Protein AF-A0A842Q1E7-F1 (afdb_monomer)

Structure (mmCIF, N/CA/C/O backbone):
data_AF-A0A842Q1E7-F1
#
_entry.id   AF-A0A842Q1E7-F1
#
loop_
_atom_site.group_PDB
_atom_site.id
_atom_site.type_symbol
_atom_site.label_atom_id
_atom_site.label_alt_id
_atom_site.label_comp_id
_atom_site.label_asym_id
_atom_site.label_entity_id
_atom_site.label_seq_id
_atom_site.pdbx_PDB_ins_code
_atom_site.Cartn_x
_atom_site.Cartn_y
_atom_site.Cartn_z
_atom_site.occupancy
_atom_site.B_iso_or_equiv
_atom_site.auth_seq_id
_atom_site.auth_comp_id
_atom_site.auth_asym_id
_atom_site.auth_atom_id
_atom_site.pdbx_PDB_model_num
ATOM 1 N N . CYS A 1 1 ? 6.780 -11.271 -5.275 1.00 54.69 1 CYS A N 1
ATOM 2 C CA . CYS A 1 1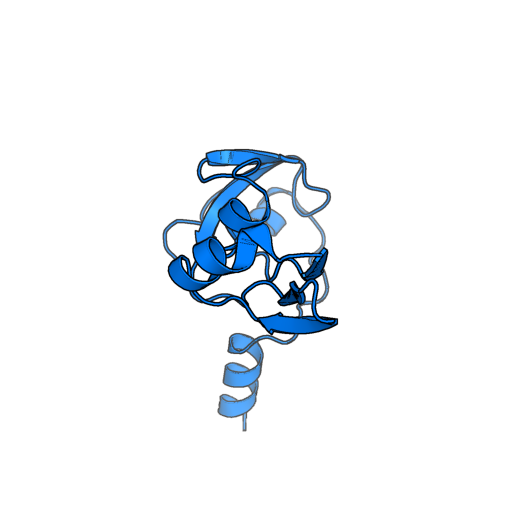 ? 5.362 -10.932 -5.541 1.00 54.69 1 CYS A CA 1
ATOM 3 C C . CYS A 1 1 ? 5.045 -11.303 -6.990 1.00 54.69 1 CYS A C 1
ATOM 5 O O . CYS A 1 1 ? 5.656 -10.731 -7.879 1.00 54.69 1 CYS A O 1
ATOM 7 N N . CYS A 1 2 ? 4.172 -12.282 -7.255 1.00 60.50 2 CYS A N 1
ATOM 8 C CA . CYS A 1 2 ? 3.924 -12.775 -8.625 1.00 60.50 2 CYS A CA 1
ATOM 9 C C . CYS A 1 2 ? 2.810 -12.015 -9.374 1.00 60.50 2 CYS A C 1
ATOM 11 O O . CYS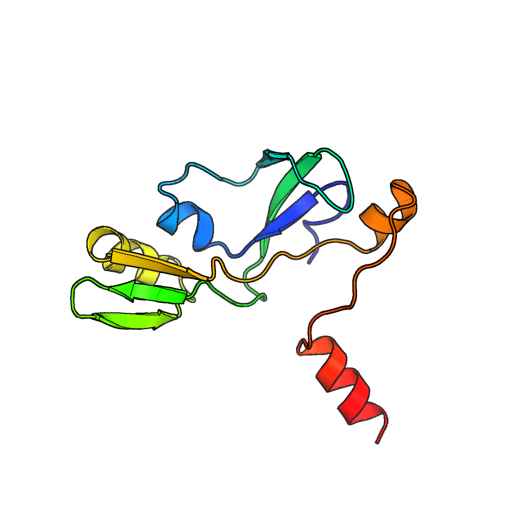 A 1 2 ? 2.648 -12.210 -10.573 1.00 60.50 2 CYS A O 1
ATOM 13 N N . ASN A 1 3 ? 2.054 -11.155 -8.677 1.00 65.50 3 ASN A N 1
ATOM 14 C CA . ASN A 1 3 ? 0.827 -10.529 -9.191 1.00 65.50 3 ASN A CA 1
ATOM 15 C C . ASN A 1 3 ? 1.012 -9.073 -9.666 1.00 65.50 3 ASN A C 1
ATOM 17 O O . ASN A 1 3 ? 0.086 -8.491 -10.220 1.00 65.50 3 ASN A O 1
ATOM 21 N N . THR A 1 4 ? 2.188 -8.477 -9.451 1.00 68.19 4 THR A N 1
ATOM 22 C CA . THR A 1 4 ? 2.530 -7.094 -9.826 1.00 68.19 4 THR A CA 1
ATOM 23 C C . THR A 1 4 ? 3.564 -7.137 -10.949 1.00 68.19 4 THR A C 1
ATOM 25 O O . THR A 1 4 ? 4.766 -7.140 -10.691 1.00 68.19 4 THR A O 1
ATOM 28 N N . GLY A 1 5 ? 3.099 -7.309 -12.188 1.00 64.31 5 GLY A N 1
ATOM 29 C CA . GLY A 1 5 ? 3.969 -7.489 -13.355 1.00 64.31 5 GLY A CA 1
ATOM 30 C C . GLY A 1 5 ? 4.041 -6.246 -14.233 1.00 64.31 5 GLY A C 1
ATOM 31 O O . GLY A 1 5 ? 5.036 -5.529 -14.220 1.00 64.31 5 GLY A O 1
ATOM 32 N N . PHE A 1 6 ? 2.978 -6.017 -15.002 1.00 76.12 6 PHE A N 1
ATOM 33 C CA . PHE A 1 6 ? 2.901 -4.959 -16.005 1.00 76.12 6 PHE A CA 1
ATOM 34 C C . PHE A 1 6 ? 1.812 -3.956 -15.635 1.00 76.12 6 PHE A C 1
ATOM 36 O O . PHE A 1 6 ? 0.660 -4.360 -15.431 1.00 76.12 6 PHE A O 1
ATOM 43 N N . ALA A 1 7 ? 2.171 -2.673 -15.534 1.00 81.56 7 ALA A N 1
ATOM 44 C CA . ALA A 1 7 ? 1.261 -1.576 -15.209 1.00 81.56 7 ALA A CA 1
ATOM 45 C C . ALA A 1 7 ? 0.354 -1.885 -14.002 1.00 81.56 7 ALA A C 1
ATOM 47 O O . ALA A 1 7 ? -0.835 -1.546 -13.991 1.00 81.56 7 ALA A O 1
ATOM 48 N N . THR A 1 8 ? 0.897 -2.589 -13.007 1.00 88.56 8 THR A N 1
ATOM 49 C CA . THR A 1 8 ? 0.155 -3.078 -11.844 1.00 88.56 8 THR A CA 1
ATOM 50 C C . THR A 1 8 ? 0.936 -2.773 -10.582 1.00 88.56 8 THR A C 1
ATOM 52 O O . THR A 1 8 ? 2.058 -3.247 -10.412 1.00 88.56 8 THR A O 1
ATOM 55 N N . ILE A 1 9 ? 0.311 -2.022 -9.683 1.00 91.69 9 ILE A N 1
ATOM 56 C CA . ILE A 1 9 ? 0.871 -1.658 -8.386 1.00 91.69 9 ILE A CA 1
ATOM 57 C C . ILE A 1 9 ? 0.359 -2.583 -7.283 1.00 91.69 9 ILE A C 1
ATOM 59 O O . ILE A 1 9 ? -0.766 -3.087 -7.341 1.00 91.69 9 ILE A O 1
ATOM 63 N N . GLY A 1 10 ? 1.187 -2.796 -6.267 1.00 92.25 10 GLY A N 1
ATOM 64 C CA . GLY A 1 10 ? 0.822 -3.531 -5.062 1.00 92.25 10 GLY A CA 1
ATOM 65 C C . GLY A 1 10 ? 0.439 -2.587 -3.930 1.00 92.25 10 GLY A C 1
ATOM 66 O O . GLY A 1 10 ? 1.170 -1.640 -3.659 1.00 92.25 10 GLY A O 1
ATOM 67 N N . ILE A 1 11 ? -0.676 -2.863 -3.257 1.00 93.62 11 ILE A N 1
ATOM 68 C CA . ILE A 1 11 ? -1.069 -2.193 -2.008 1.00 93.62 11 ILE A CA 1
ATOM 69 C C . ILE A 1 11 ? -1.394 -3.225 -0.929 1.00 93.62 11 ILE A C 1
ATOM 71 O O . ILE A 1 11 ? -1.737 -4.372 -1.231 1.00 93.62 11 ILE A O 1
ATOM 75 N N . HIS A 1 12 ? -1.354 -2.806 0.334 1.00 94.56 12 HIS A N 1
ATOM 76 C CA . HIS A 1 12 ? -1.656 -3.695 1.449 1.00 94.56 12 HIS A CA 1
ATOM 77 C C . HIS A 1 12 ? -3.149 -4.105 1.449 1.00 94.56 12 HIS A C 1
ATOM 79 O O . HIS A 1 12 ? -4.016 -3.245 1.256 1.00 94.56 12 HIS A O 1
ATOM 85 N N . PRO A 1 13 ? -3.512 -5.383 1.710 1.00 93.25 13 PRO A N 1
ATOM 86 C CA . PRO A 1 13 ? -4.901 -5.881 1.669 1.00 93.25 13 PRO A CA 1
ATOM 87 C C . PRO A 1 13 ? -5.873 -5.177 2.625 1.00 93.25 13 PRO A C 1
ATOM 89 O O . PRO A 1 13 ? -7.089 -5.236 2.445 1.00 93.25 13 PRO A O 1
ATOM 92 N N . VAL A 1 14 ? -5.350 -4.482 3.630 1.00 94.12 14 VAL A N 1
ATOM 93 C CA . VAL A 1 14 ? -6.138 -3.686 4.579 1.00 94.12 14 VAL A CA 1
ATOM 94 C C . VAL A 1 14 ? -6.647 -2.375 3.970 1.00 94.12 14 VAL A C 1
ATOM 96 O O . VAL A 1 14 ? -7.706 -1.883 4.365 1.00 94.12 14 VAL A O 1
ATOM 99 N N . VAL A 1 15 ? -5.939 -1.815 2.986 1.00 93.50 15 VAL A N 1
ATOM 100 C CA . VAL A 1 15 ? -6.259 -0.505 2.399 1.00 93.50 15 VAL A CA 1
ATOM 101 C C . VAL A 1 15 ? -7.664 -0.468 1.781 1.00 93.50 15 VAL A C 1
ATOM 103 O O . VAL A 1 15 ? -8.423 0.438 2.136 1.00 93.50 15 VAL A O 1
ATOM 106 N N . PRO A 1 16 ? -8.088 -1.453 0.957 1.00 93.56 16 PRO A N 1
ATOM 107 C CA . PRO A 1 16 ? -9.467 -1.534 0.477 1.00 93.56 16 PRO A CA 1
ATOM 108 C C . PRO A 1 16 ? -10.516 -1.444 1.586 1.00 93.56 16 PRO A C 1
ATOM 110 O O . PRO A 1 16 ? -11.539 -0.793 1.412 1.00 93.56 16 PRO A O 1
ATOM 113 N N . ILE A 1 17 ? -10.272 -2.070 2.738 1.00 92.69 17 ILE A N 1
ATOM 114 C CA . ILE A 1 17 ? -11.237 -2.132 3.844 1.00 92.69 17 ILE A CA 1
ATOM 115 C C . ILE A 1 17 ? -11.368 -0.765 4.515 1.00 92.69 17 ILE A C 1
ATOM 117 O O . ILE A 1 17 ? -12.484 -0.302 4.759 1.00 92.69 17 ILE A O 1
ATOM 121 N N . LEU A 1 18 ? -10.235 -0.104 4.774 1.00 92.44 18 LEU A N 1
ATOM 122 C CA . LEU A 1 18 ? -10.202 1.233 5.371 1.00 92.44 18 LEU A CA 1
ATOM 123 C C . LEU A 1 18 ? -10.813 2.293 4.446 1.00 92.44 18 LEU A C 1
ATOM 125 O O . LEU A 1 18 ? -11.457 3.224 4.919 1.00 92.44 18 LEU A O 1
ATOM 129 N N . LEU A 1 19 ? -10.666 2.123 3.130 1.00 92.38 19 LEU A N 1
ATOM 130 C CA . LEU A 1 19 ? -11.231 3.011 2.110 1.00 92.38 19 LEU A CA 1
ATOM 131 C C . LEU A 1 19 ? -12.650 2.620 1.668 1.00 92.38 19 LEU A C 1
ATOM 133 O O . LEU A 1 19 ? -13.089 3.010 0.587 1.00 92.38 19 LEU A O 1
ATOM 137 N N . ASN A 1 20 ? -13.389 1.853 2.476 1.00 91.44 20 ASN A N 1
ATOM 138 C CA . ASN A 1 20 ? -14.768 1.4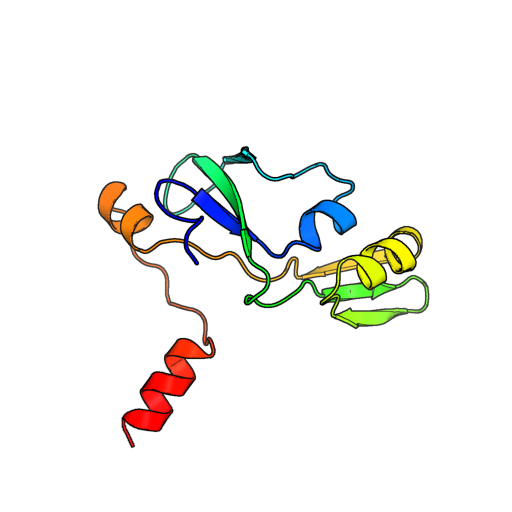40 2.184 1.00 91.44 20 ASN A CA 1
ATOM 139 C C . ASN A 1 20 ? -14.945 0.734 0.821 1.00 91.44 20 ASN A C 1
ATOM 141 O O . ASN A 1 20 ? -15.977 0.887 0.173 1.00 91.44 20 ASN A O 1
ATOM 145 N N . HIS A 1 21 ? -13.950 -0.035 0.384 1.00 91.88 21 HIS A N 1
ATOM 146 C CA . HIS A 1 21 ? -13.892 -0.718 -0.912 1.00 91.88 21 HIS A CA 1
ATOM 147 C C . HIS A 1 21 ? -14.039 0.209 -2.128 1.00 91.88 21 HIS A C 1
ATOM 149 O O . HIS A 1 21 ? -14.393 -0.251 -3.211 1.00 91.88 21 HIS A O 1
ATOM 155 N N . ALA A 1 22 ? -13.717 1.501 -1.987 1.00 89.69 22 ALA A N 1
ATOM 156 C CA . ALA A 1 22 ? -13.602 2.409 -3.132 1.00 89.69 22 ALA A CA 1
ATOM 157 C C . ALA A 1 22 ? -12.506 1.957 -4.113 1.00 89.69 22 ALA A C 1
ATOM 159 O O . ALA A 1 22 ? -12.573 2.228 -5.309 1.00 89.69 22 ALA A O 1
ATOM 160 N N . ILE A 1 23 ? -11.501 1.261 -3.582 1.00 91.19 23 ILE A N 1
ATOM 161 C CA . ILE A 1 23 ? -10.380 0.699 -4.314 1.00 91.19 23 ILE A CA 1
ATOM 162 C C . ILE A 1 23 ? -10.316 -0.793 -3.992 1.00 91.19 23 ILE A C 1
ATOM 164 O O . ILE A 1 23 ? -10.282 -1.169 -2.820 1.00 91.19 23 ILE A O 1
ATOM 168 N N . VAL A 1 24 ? -10.311 -1.639 -5.020 1.00 91.31 24 VAL A N 1
ATOM 169 C CA . VAL A 1 24 ? -10.236 -3.102 -4.907 1.00 91.31 24 VAL A CA 1
ATOM 170 C C . VAL A 1 24 ? -9.245 -3.670 -5.924 1.00 91.31 24 VAL A C 1
ATOM 172 O O . VAL A 1 24 ? -8.690 -2.948 -6.753 1.00 91.31 24 VAL A O 1
ATOM 175 N N . VAL A 1 25 ? -9.011 -4.982 -5.866 1.00 89.81 25 VAL A N 1
ATOM 176 C CA . VAL A 1 25 ? -8.231 -5.683 -6.895 1.00 89.81 25 VAL A CA 1
ATOM 177 C C . VAL A 1 25 ? -8.845 -5.432 -8.267 1.00 89.81 25 VAL A C 1
ATOM 179 O O . VAL A 1 25 ? -10.056 -5.565 -8.442 1.00 89.81 25 VAL A O 1
ATOM 182 N N . GLY A 1 26 ? -8.009 -5.077 -9.240 1.00 86.31 26 GLY A N 1
ATOM 183 C CA . GLY A 1 26 ? -8.459 -4.788 -10.601 1.00 86.31 26 GLY A CA 1
ATOM 184 C C . GLY A 1 26 ? -8.983 -3.365 -10.810 1.00 86.31 26 GLY A C 1
ATOM 185 O O . GLY A 1 26 ? -9.231 -2.982 -11.952 1.00 86.31 26 GLY A O 1
ATOM 186 N N . THR A 1 27 ? -9.120 -2.548 -9.759 1.00 91.19 27 THR A N 1
ATOM 187 C CA . THR A 1 27 ? -9.418 -1.121 -9.931 1.00 91.19 27 THR A CA 1
ATOM 188 C C . THR A 1 27 ? -8.250 -0.437 -10.638 1.00 91.19 27 THR A C 1
ATOM 190 O O . THR A 1 27 ? -7.101 -0.547 -10.208 1.00 91.19 27 THR A O 1
ATOM 193 N N . GLN A 1 28 ? -8.553 0.287 -11.715 1.00 91.75 28 GLN A N 1
ATOM 194 C CA . GLN A 1 28 ? -7.583 1.12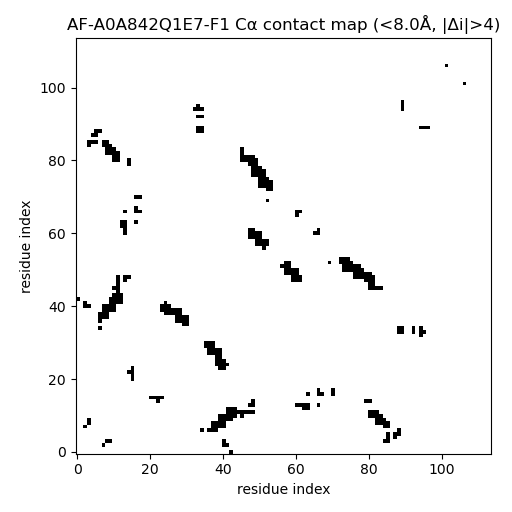6 -12.406 1.00 91.75 28 GLN A CA 1
ATOM 195 C C . GLN A 1 28 ? -7.517 2.492 -11.725 1.00 91.75 28 GLN A C 1
ATOM 197 O O . GLN A 1 28 ? -8.519 3.206 -11.652 1.00 91.75 28 GLN A O 1
ATOM 202 N N . ILE A 1 29 ? -6.330 2.869 -11.263 1.00 90.75 29 ILE A N 1
ATOM 203 C CA . ILE A 1 29 ? -6.070 4.196 -10.717 1.00 90.75 29 ILE A CA 1
ATOM 204 C C . ILE A 1 29 ? -5.199 5.005 -11.669 1.00 90.75 29 ILE A C 1
ATOM 206 O O . ILE A 1 29 ? -4.360 4.467 -12.394 1.00 90.75 29 ILE A O 1
ATOM 210 N N . LYS A 1 30 ? -5.407 6.320 -11.666 1.00 91.38 30 LYS A N 1
ATOM 211 C CA . LYS A 1 30 ? -4.494 7.254 -12.322 1.00 91.38 30 LYS A CA 1
ATOM 212 C C . LYS A 1 30 ? -3.364 7.579 -11.364 1.00 91.38 30 LYS A C 1
ATOM 214 O O . LYS A 1 30 ? -3.620 7.895 -10.205 1.00 91.38 30 LYS A O 1
ATOM 219 N N . MET A 1 31 ? -2.143 7.507 -11.868 1.00 87.81 31 MET A N 1
ATOM 220 C CA . MET A 1 31 ? -0.936 7.821 -11.116 1.00 87.81 31 MET A CA 1
ATOM 221 C C . MET A 1 31 ? -0.173 8.925 -11.834 1.00 87.81 31 MET A C 1
ATOM 223 O O . MET A 1 31 ? -0.369 9.148 -13.029 1.00 87.81 31 MET A O 1
ATOM 227 N N . ASP A 1 32 ? 0.666 9.625 -11.081 1.00 85.50 32 ASP A N 1
ATOM 228 C CA . ASP A 1 32 ? 1.530 10.675 -11.619 1.00 85.50 32 ASP A CA 1
ATOM 229 C C . ASP A 1 32 ? 2.837 10.078 -12.175 1.00 85.50 32 ASP A C 1
ATOM 231 O O . ASP A 1 32 ? 3.251 10.367 -13.294 1.00 85.50 32 ASP A O 1
ATOM 235 N N . VAL A 1 33 ? 3.442 9.154 -11.421 1.00 83.62 33 VAL A N 1
ATOM 236 C CA . VAL A 1 33 ? 4.701 8.459 -11.738 1.00 83.62 33 VAL A CA 1
ATOM 237 C C . VAL A 1 33 ? 4.534 6.969 -11.399 1.00 83.62 33 VAL A C 1
ATOM 239 O O . VAL A 1 33 ? 3.887 6.673 -10.392 1.00 83.62 33 VAL A O 1
ATOM 242 N N . PRO A 1 34 ? 5.097 6.008 -12.165 1.00 81.06 34 PRO A N 1
ATOM 243 C CA . PRO A 1 34 ? 5.870 6.140 -13.413 1.00 81.06 34 PRO A CA 1
ATOM 244 C C . PRO A 1 34 ? 5.043 6.243 -14.705 1.00 81.06 34 PRO A C 1
ATOM 246 O O . PRO A 1 34 ? 5.610 6.500 -15.762 1.00 81.06 34 PRO A O 1
ATOM 249 N N . GLY A 1 35 ? 3.725 6.044 -14.657 1.00 81.69 35 GLY A N 1
ATOM 250 C CA . GLY A 1 35 ? 2.865 6.034 -15.843 1.00 81.69 35 GLY A CA 1
ATOM 251 C C . GLY A 1 35 ? 1.469 6.593 -15.567 1.00 81.69 35 GLY A C 1
ATOM 252 O O . GLY A 1 35 ? 1.087 6.808 -14.423 1.00 81.69 35 GLY A O 1
ATOM 253 N N . LYS A 1 36 ? 0.680 6.806 -16.630 1.00 81.81 36 LYS A N 1
ATOM 254 C CA . LYS A 1 36 ? -0.628 7.498 -16.550 1.00 81.81 36 LYS A CA 1
ATOM 255 C C . LYS A 1 36 ? -1.702 6.727 -15.784 1.00 81.81 36 LYS A C 1
ATOM 257 O O . LYS A 1 36 ? -2.641 7.332 -15.262 1.00 81.81 36 LYS A O 1
ATOM 262 N N . ALA A 1 37 ? -1.626 5.401 -15.788 1.00 86.19 37 ALA A N 1
ATOM 263 C CA . ALA A 1 37 ? -2.580 4.555 -15.096 1.00 86.19 37 ALA A CA 1
ATOM 264 C C . ALA A 1 37 ? -1.961 3.209 -14.733 1.00 86.19 37 ALA A C 1
ATOM 266 O O . ALA A 1 37 ? -1.156 2.666 -15.491 1.00 86.19 37 ALA A O 1
ATOM 267 N N . SER A 1 38 ? -2.404 2.657 -13.609 1.00 90.12 38 SER A N 1
ATOM 268 C CA . SER A 1 38 ? -2.028 1.318 -13.174 1.00 90.12 38 SER A CA 1
ATOM 269 C C . SER A 1 38 ? -3.193 0.606 -12.508 1.00 90.12 38 SER A C 1
ATOM 271 O O . SER A 1 38 ? -4.108 1.226 -11.965 1.00 90.12 38 SER A O 1
ATOM 273 N N . THR A 1 39 ? -3.163 -0.716 -12.590 1.00 91.38 39 THR A N 1
ATOM 274 C CA . THR A 1 39 ? -4.132 -1.605 -11.949 1.00 91.38 39 THR A CA 1
ATOM 275 C C . THR A 1 39 ? -3.646 -1.972 -10.554 1.00 91.38 39 THR A C 1
ATOM 277 O O . THR A 1 39 ? -2.448 -1.956 -10.287 1.00 91.38 39 THR A O 1
ATOM 280 N N . ILE A 1 40 ? -4.563 -2.307 -9.655 1.00 92.75 40 ILE A N 1
ATOM 281 C CA . ILE A 1 40 ? -4.227 -2.645 -8.272 1.00 92.75 40 ILE A CA 1
ATOM 282 C C . ILE A 1 40 ? -4.218 -4.153 -8.038 1.00 92.75 40 ILE A C 1
ATOM 284 O O . ILE A 1 40 ? -5.175 -4.856 -8.376 1.00 92.75 40 ILE A O 1
ATOM 288 N N . ALA A 1 41 ? -3.156 -4.616 -7.383 1.00 93.12 41 ALA A N 1
ATOM 289 C CA . ALA A 1 41 ? -3.008 -5.938 -6.793 1.00 93.12 41 ALA A CA 1
ATOM 290 C C . ALA A 1 41 ? -2.751 -5.823 -5.279 1.00 93.12 41 ALA A C 1
ATOM 292 O O . ALA A 1 41 ? -2.329 -4.779 -4.783 1.00 93.12 41 ALA A O 1
ATOM 293 N N . LEU A 1 42 ? -3.010 -6.904 -4.538 1.00 91.25 42 LEU A N 1
ATOM 294 C CA . LEU A 1 42 ? -2.778 -6.946 -3.092 1.00 91.25 42 LEU A CA 1
ATOM 295 C C . LEU A 1 42 ? -1.460 -7.640 -2.772 1.00 91.25 42 LEU A C 1
ATOM 297 O O . LEU A 1 42 ? -1.158 -8.693 -3.340 1.00 91.25 42 LEU A O 1
ATOM 301 N N . VAL A 1 43 ? -0.709 -7.044 -1.851 1.00 91.50 43 VAL A N 1
ATOM 302 C CA . VAL A 1 43 ? 0.564 -7.557 -1.342 1.00 91.50 43 VAL A CA 1
ATOM 303 C C . VAL A 1 43 ? 0.561 -7.398 0.173 1.00 91.50 43 VAL A C 1
ATOM 305 O O . VAL A 1 43 ? 0.355 -6.304 0.681 1.00 91.50 43 VAL A O 1
ATOM 308 N N . ASP A 1 44 ? 0.746 -8.492 0.896 1.00 89.56 44 ASP A N 1
ATOM 309 C CA . ASP A 1 44 ? 0.689 -8.572 2.361 1.00 89.56 44 ASP A CA 1
ATOM 310 C C . ASP A 1 44 ? 2.060 -8.444 3.042 1.00 89.56 44 ASP A C 1
ATOM 312 O O . ASP A 1 44 ? 2.132 -8.340 4.260 1.00 89.56 44 ASP A O 1
ATOM 316 N N . THR A 1 45 ? 3.148 -8.425 2.269 1.00 89.75 45 THR A N 1
ATOM 317 C CA . THR A 1 45 ? 4.520 -8.301 2.785 1.00 89.75 45 THR A CA 1
ATOM 318 C C . THR A 1 45 ? 4.996 -6.860 2.967 1.00 89.75 45 THR A C 1
ATOM 320 O O . THR A 1 45 ? 6.074 -6.662 3.510 1.00 89.75 45 THR A O 1
ATOM 323 N N . ILE A 1 46 ? 4.252 -5.875 2.458 1.00 91.25 46 ILE A N 1
ATOM 324 C CA . ILE A 1 46 ? 4.630 -4.452 2.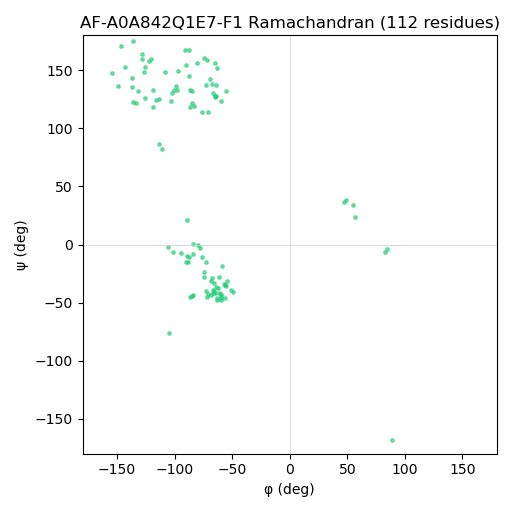494 1.00 91.25 46 ILE A CA 1
ATOM 325 C C . ILE A 1 46 ? 4.086 -3.759 3.744 1.00 91.25 46 ILE A C 1
A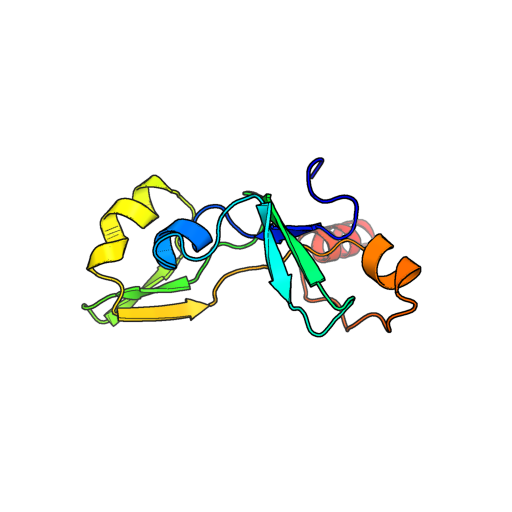TOM 327 O O . ILE A 1 46 ? 3.203 -4.308 4.412 1.00 91.25 46 ILE A O 1
ATOM 331 N N . GLU A 1 47 ? 4.558 -2.547 4.049 1.00 92.50 47 GLU A N 1
ATOM 332 C CA . GLU A 1 47 ? 4.167 -1.891 5.292 1.00 92.50 47 GLU A CA 1
ATOM 333 C C . GLU A 1 47 ? 2.652 -1.581 5.335 1.00 92.50 47 GLU A C 1
ATOM 335 O O . GLU A 1 47 ? 2.091 -0.980 4.404 1.00 92.50 47 GLU A O 1
ATOM 340 N N . PRO A 1 48 ? 1.953 -1.991 6.411 1.00 94.00 48 PRO A N 1
ATOM 341 C CA . PRO A 1 48 ? 0.525 -1.755 6.561 1.00 94.00 48 PRO A CA 1
ATOM 342 C C . PRO A 1 48 ? 0.178 -0.295 6.902 1.00 94.00 48 PRO A C 1
ATOM 344 O O . PRO A 1 48 ? 0.996 0.443 7.454 1.00 94.00 48 PRO A O 1
ATOM 347 N N . PRO A 1 49 ? -1.081 0.121 6.669 1.00 94.81 49 PRO A N 1
ATOM 348 C CA . PRO A 1 49 ? -1.550 1.467 6.986 1.00 94.81 49 PRO A CA 1
ATOM 349 C C . PRO A 1 49 ? -1.520 1.790 8.486 1.00 94.81 49 PRO A C 1
ATOM 351 O O . PRO A 1 49 ? -1.740 0.929 9.347 1.00 94.81 49 PRO A O 1
ATOM 354 N N . LEU A 1 50 ? -1.354 3.082 8.782 1.00 95.94 50 LEU A N 1
ATOM 355 C CA . LEU A 1 50 ? -1.384 3.655 10.126 1.00 95.94 50 LEU A CA 1
ATOM 356 C C . LEU A 1 50 ? -2.603 4.571 10.278 1.00 95.94 50 LEU A C 1
ATOM 358 O O . LEU A 1 50 ? -2.784 5.524 9.512 1.00 95.94 50 LEU A O 1
ATOM 362 N N . VAL A 1 51 ? -3.426 4.317 11.293 1.00 96.44 51 VAL A N 1
ATOM 363 C CA . VAL A 1 51 ? -4.667 5.065 11.536 1.00 96.44 51 VAL A CA 1
ATOM 364 C C . VAL A 1 51 ? -4.721 5.623 12.953 1.00 96.44 51 VAL A C 1
ATOM 366 O O . VAL A 1 51 ? -4.139 5.065 13.881 1.00 96.44 51 VAL A O 1
ATOM 369 N N . ARG A 1 52 ? -5.454 6.724 13.119 1.00 96.50 52 ARG A N 1
ATOM 370 C CA . ARG A 1 52 ? -5.856 7.278 14.411 1.00 96.50 52 ARG A CA 1
ATOM 371 C C . ARG A 1 52 ? -7.314 6.920 14.684 1.00 96.50 52 ARG A C 1
ATOM 373 O O . ARG A 1 52 ? -8.170 7.124 13.820 1.00 96.50 52 ARG A O 1
ATOM 380 N N . LEU A 1 53 ? -7.577 6.398 15.874 1.00 95.56 53 LEU A N 1
ATOM 381 C CA . LEU A 1 53 ? -8.915 6.054 16.344 1.00 95.56 53 LEU A CA 1
ATOM 382 C C . LEU A 1 53 ? -9.607 7.250 17.017 1.00 95.56 53 LEU A C 1
ATOM 384 O O . LEU A 1 53 ? -8.972 8.253 17.344 1.00 95.56 53 LEU A O 1
ATOM 388 N N . ASP A 1 54 ? -10.911 7.110 17.238 1.00 95.88 54 ASP A N 1
ATOM 389 C CA . ASP A 1 54 ? -11.777 8.042 17.973 1.00 95.88 54 ASP A CA 1
ATOM 390 C C . ASP A 1 54 ? -11.292 8.373 19.396 1.00 95.88 54 ASP A C 1
ATOM 392 O O . ASP A 1 54 ? -11.476 9.490 19.875 1.00 95.88 54 ASP A O 1
ATOM 396 N N . ASP A 1 55 ? -10.620 7.427 20.052 1.00 94.44 55 ASP A N 1
ATOM 397 C CA . ASP A 1 55 ? -10.001 7.599 21.373 1.00 94.44 55 ASP A CA 1
ATOM 398 C C . ASP A 1 55 ? -8.638 8.322 21.339 1.00 94.44 55 ASP A C 1
ATOM 400 O O . ASP A 1 55 ? -8.020 8.542 22.381 1.00 94.44 55 ASP A O 1
ATOM 404 N N . GLY A 1 56 ? -8.166 8.709 20.150 1.00 94.44 56 GLY A N 1
ATOM 405 C CA . GLY A 1 56 ? -6.875 9.360 19.935 1.00 94.44 56 GLY A CA 1
ATOM 406 C C . GLY A 1 56 ? -5.689 8.402 19.802 1.00 94.44 56 GLY A C 1
ATOM 407 O O . GLY A 1 56 ? -4.584 8.860 19.502 1.00 94.44 56 GLY A O 1
ATOM 408 N N . SER A 1 57 ? -5.891 7.093 19.967 1.00 95.50 57 SER A N 1
ATOM 409 C CA . SER A 1 57 ? -4.835 6.088 19.819 1.00 95.50 57 SER A CA 1
ATOM 410 C C . SER A 1 57 ? -4.392 5.955 18.366 1.00 95.50 57 SER A C 1
ATOM 412 O O . SER A 1 57 ? -5.209 5.983 17.443 1.00 95.50 57 SER A O 1
ATOM 414 N N . VAL A 1 58 ? -3.091 5.759 18.161 1.00 96.31 58 VAL A N 1
ATOM 415 C CA . VAL A 1 58 ? -2.502 5.499 16.844 1.00 96.31 58 VAL A CA 1
ATOM 416 C C . VAL A 1 58 ? -2.181 4.016 16.734 1.00 96.31 58 VAL A C 1
ATOM 418 O O . VAL A 1 58 ? -1.464 3.470 17.571 1.00 96.31 58 VAL A O 1
ATOM 421 N N . VAL A 1 59 ? -2.736 3.363 15.716 1.00 94.94 59 VAL A N 1
ATOM 422 C CA . VAL A 1 59 ? -2.661 1.911 15.544 1.00 94.94 59 VAL A CA 1
ATOM 423 C C . VAL A 1 59 ? -2.237 1.576 14.122 1.00 94.94 59 VAL A C 1
ATOM 425 O O . VAL A 1 59 ? -2.790 2.096 13.151 1.00 94.94 59 VAL A O 1
ATOM 428 N N . GLN A 1 60 ? -1.267 0.673 14.010 1.00 94.75 60 GLN A N 1
ATOM 429 C CA . GLN A 1 60 ? -0.877 0.063 12.745 1.00 94.75 60 GLN A CA 1
ATOM 430 C C . GLN A 1 60 ? -1.763 -1.157 12.469 1.00 94.75 60 GLN A C 1
ATOM 432 O O . GLN A 1 60 ? -2.018 -1.972 13.363 1.00 94.75 60 GLN A O 1
ATOM 437 N N . VAL A 1 61 ? -2.280 -1.259 11.244 1.00 93.38 61 VAL A N 1
ATOM 438 C CA . VAL A 1 61 ? -3.341 -2.214 10.897 1.00 93.38 61 VAL A CA 1
ATOM 439 C C . VAL A 1 61 ? -2.808 -3.264 9.932 1.00 93.38 61 VAL A C 1
ATOM 441 O O . VAL A 1 61 ? -2.927 -3.128 8.717 1.00 93.38 61 VAL A O 1
ATOM 444 N N . SER A 1 62 ? -2.224 -4.327 10.478 1.00 91.50 62 SER A N 1
ATOM 445 C CA . SER A 1 62 ? -1.543 -5.367 9.697 1.00 91.50 62 SER A CA 1
ATOM 446 C C . SER A 1 62 ? -2.452 -6.501 9.220 1.00 91.50 62 SER A C 1
ATOM 448 O O . SER A 1 62 ? -2.072 -7.248 8.327 1.00 91.50 62 SER A O 1
ATOM 450 N N . SER A 1 63 ? -3.665 -6.640 9.764 1.00 92.25 63 SER A N 1
ATOM 451 C CA . SER A 1 63 ? -4.571 -7.739 9.399 1.00 92.25 63 SER A CA 1
ATOM 452 C C . SER A 1 63 ? -5.954 -7.270 8.957 1.00 92.25 63 SER A C 1
ATOM 454 O O . SER A 1 63 ? -6.494 -6.272 9.440 1.00 92.25 63 SER A O 1
ATOM 456 N N . VAL A 1 64 ? -6.552 -8.045 8.051 1.00 91.19 64 VAL A N 1
ATOM 457 C CA . VAL A 1 64 ? -7.920 -7.843 7.549 1.00 91.19 64 VAL A CA 1
ATOM 458 C C . VAL A 1 64 ? -8.949 -7.910 8.681 1.00 91.19 64 VAL A C 1
ATOM 460 O O . VAL A 1 64 ? -9.832 -7.056 8.760 1.00 91.19 64 VAL A O 1
ATOM 463 N N . ASP A 1 65 ? -8.804 -8.862 9.605 1.00 92.56 65 ASP A N 1
ATOM 464 C CA . ASP A 1 65 ? -9.720 -9.013 10.742 1.00 92.56 65 ASP A CA 1
ATOM 465 C C . ASP A 1 65 ? -9.671 -7.813 11.689 1.00 92.56 65 ASP A C 1
ATOM 467 O O . ASP A 1 65 ? -10.706 -7.341 12.169 1.00 92.56 65 ASP A O 1
ATOM 471 N N . GLN A 1 66 ? -8.468 -7.298 11.957 1.00 92.00 66 GLN A N 1
ATOM 472 C CA . GLN A 1 66 ? -8.295 -6.085 12.748 1.00 92.00 66 GLN A CA 1
ATOM 473 C C . GLN A 1 66 ? -8.934 -4.895 12.034 1.00 92.00 66 GLN A C 1
ATOM 475 O O . GLN A 1 66 ? -9.694 -4.160 12.663 1.00 92.00 66 GLN A O 1
ATOM 480 N N . ALA A 1 67 ? -8.693 -4.745 10.729 1.00 91.88 67 ALA A N 1
ATOM 481 C CA . ALA A 1 67 ? -9.256 -3.667 9.924 1.00 91.88 67 ALA A CA 1
ATOM 482 C C . ALA A 1 67 ? -10.787 -3.636 9.984 1.00 91.88 67 ALA A C 1
ATOM 484 O O . ALA A 1 67 ? -11.368 -2.580 10.225 1.00 91.88 67 ALA A O 1
ATOM 485 N N . MET A 1 68 ? -11.445 -4.791 9.846 1.00 92.69 68 MET A N 1
ATOM 486 C CA . MET A 1 68 ? -12.907 -4.893 9.916 1.00 92.69 68 MET A CA 1
ATOM 487 C C . MET A 1 68 ? -13.463 -4.468 11.281 1.00 92.69 68 MET A C 1
ATOM 489 O O . MET A 1 68 ? -14.501 -3.812 11.338 1.00 92.69 68 MET A O 1
ATOM 493 N N . LYS A 1 69 ? -12.763 -4.794 12.377 1.00 92.75 69 LYS A N 1
ATOM 494 C CA . LYS A 1 69 ? -13.181 -4.437 13.745 1.00 92.75 69 LYS A CA 1
ATOM 495 C C . LYS A 1 69 ? -13.008 -2.953 14.051 1.00 92.75 69 LYS A C 1
ATOM 497 O O . LYS A 1 69 ? -13.845 -2.373 14.735 1.00 92.75 69 LYS A O 1
ATOM 502 N N . ILE A 1 70 ? -11.915 -2.350 13.588 1.00 92.38 70 ILE A N 1
ATOM 503 C CA . ILE A 1 70 ? -11.588 -0.958 13.925 1.00 92.38 70 ILE A CA 1
ATOM 504 C C . ILE A 1 70 ? -12.164 0.047 12.931 1.00 92.38 70 ILE A C 1
ATOM 506 O O . ILE A 1 70 ? -12.218 1.225 13.263 1.00 92.38 70 ILE A O 1
ATOM 510 N N . ARG A 1 71 ? -12.607 -0.385 11.741 1.00 90.44 71 ARG A N 1
ATOM 511 C CA . ARG A 1 71 ? -13.088 0.490 10.657 1.00 90.44 71 ARG A CA 1
ATOM 512 C C . ARG A 1 71 ? -14.109 1.529 11.122 1.00 90.44 71 ARG A C 1
ATOM 514 O O . ARG A 1 71 ? -14.023 2.674 10.700 1.00 90.44 71 ARG A O 1
ATOM 521 N N . SER A 1 72 ? -15.045 1.158 11.998 1.00 92.38 72 SER A N 1
ATOM 522 C CA . SER A 1 72 ? -16.071 2.079 12.516 1.00 92.38 72 SER A CA 1
ATOM 523 C C . SER A 1 72 ? -15.541 3.113 13.511 1.00 92.38 72 SER A C 1
ATOM 525 O O . SER A 1 72 ? -16.241 4.071 13.815 1.00 92.38 72 SER A O 1
ATOM 527 N N . ARG A 1 73 ? -14.334 2.903 14.040 1.00 94.50 73 ARG A N 1
ATOM 528 C CA . ARG A 1 73 ? -13.670 3.754 15.034 1.00 94.50 73 ARG A CA 1
ATOM 529 C C . ARG A 1 73 ? -12.539 4.592 14.441 1.00 94.50 73 ARG A C 1
ATOM 531 O O . ARG A 1 73 ? -11.899 5.338 15.175 1.00 94.50 73 ARG A O 1
ATOM 538 N N . VAL A 1 74 ? -12.242 4.446 13.147 1.00 94.88 74 VAL A N 1
ATOM 539 C CA . VAL A 1 74 ? -11.184 5.218 12.485 1.00 94.88 74 VAL A CA 1
ATOM 540 C C . VAL A 1 74 ? -11.638 6.667 12.336 1.00 94.88 74 VAL A C 1
ATOM 542 O O . VAL A 1 74 ? -12.558 6.956 11.577 1.00 94.88 74 VAL A O 1
ATOM 545 N N . ASP A 1 75 ? -10.957 7.571 13.037 1.00 95.31 75 ASP A N 1
ATOM 546 C CA . ASP A 1 75 ? -11.151 9.020 12.930 1.00 95.31 75 ASP A CA 1
ATOM 547 C C . ASP A 1 75 ? -10.343 9.595 11.756 1.00 95.31 75 ASP A C 1
ATOM 549 O O . ASP A 1 75 ? -10.841 10.390 10.958 1.00 95.31 75 ASP A O 1
ATOM 553 N N . LYS A 1 76 ? -9.084 9.159 11.602 1.00 94.75 76 LYS A N 1
ATOM 554 C CA . LYS A 1 76 ? -8.204 9.643 10.529 1.00 94.75 76 LYS A CA 1
ATOM 555 C C . LYS A 1 76 ? -7.208 8.583 10.069 1.00 94.75 76 LYS A C 1
ATOM 557 O O . LYS A 1 76 ? -6.550 7.948 10.885 1.00 94.75 76 LYS A O 1
ATOM 562 N N . ILE A 1 77 ? -7.020 8.454 8.757 1.00 94.94 77 ILE A N 1
ATOM 563 C CA . ILE A 1 77 ? -5.907 7.686 8.181 1.00 94.94 77 ILE A CA 1
ATOM 564 C C . ILE A 1 77 ? -4.677 8.599 8.150 1.00 94.94 77 ILE A C 1
ATOM 566 O O . ILE A 1 77 ? -4.719 9.668 7.541 1.00 94.94 77 ILE A O 1
ATOM 570 N N . LEU A 1 78 ? -3.612 8.212 8.854 1.00 95.50 78 LEU A N 1
ATOM 571 C CA . LEU A 1 78 ? -2.363 8.979 8.914 1.00 95.50 78 LEU A CA 1
ATOM 572 C C . LEU A 1 78 ? -1.444 8.602 7.753 1.00 95.50 78 LEU A C 1
ATOM 574 O O . LEU A 1 78 ? -0.916 9.484 7.083 1.00 95.50 78 LEU A O 1
ATOM 578 N N . TYR A 1 79 ? -1.320 7.300 7.500 1.00 95.00 79 TYR A N 1
ATOM 579 C CA . TYR A 1 79 ? -0.566 6.738 6.386 1.00 95.00 79 TYR A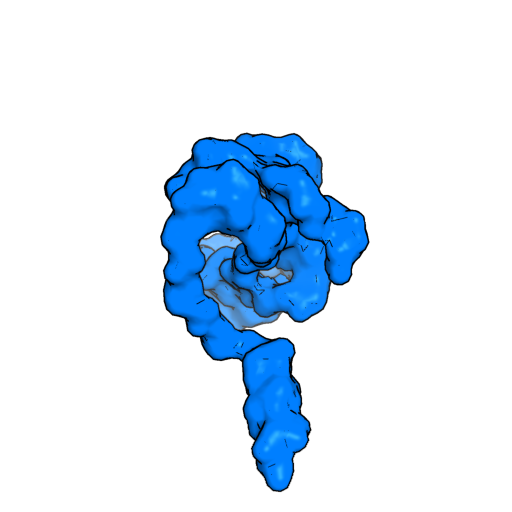 CA 1
ATOM 580 C C . TYR A 1 79 ? -1.370 5.607 5.752 1.00 95.00 79 TYR A C 1
ATOM 582 O O . TYR A 1 79 ? -1.933 4.767 6.455 1.00 95.00 79 TYR A O 1
ATOM 590 N N . LEU A 1 80 ? -1.417 5.577 4.419 1.00 92.38 80 LEU A N 1
ATOM 591 C CA . LEU A 1 80 ? -2.067 4.499 3.667 1.00 92.38 80 LEU A CA 1
ATOM 592 C C . LEU A 1 80 ? -1.228 3.213 3.619 1.00 92.38 80 LEU A C 1
ATOM 594 O O . LEU A 1 80 ? -1.756 2.174 3.238 1.00 92.38 80 LEU A O 1
ATOM 598 N N . GLY A 1 81 ? 0.029 3.278 4.051 1.00 91.94 81 GLY A N 1
ATOM 599 C CA . GLY A 1 81 ? 1.002 2.207 3.892 1.00 91.94 81 GLY A CA 1
ATOM 600 C C . GLY A 1 81 ? 1.755 2.340 2.574 1.00 91.94 81 GLY A C 1
ATOM 601 O O . GLY A 1 81 ? 1.677 3.371 1.894 1.00 91.94 81 GLY A O 1
ATOM 602 N N . ASP A 1 82 ? 2.471 1.281 2.235 1.00 92.31 82 ASP A N 1
ATOM 603 C CA . ASP A 1 82 ? 3.355 1.271 1.082 1.00 92.31 82 ASP A CA 1
ATOM 604 C C . ASP A 1 82 ? 2.630 1.026 -0.240 1.00 92.31 82 ASP A C 1
ATOM 606 O O . ASP A 1 82 ? 1.562 0.405 -0.320 1.00 92.31 82 ASP A O 1
ATOM 610 N N . ILE A 1 83 ? 3.279 1.488 -1.307 1.00 91.19 83 ILE A N 1
ATOM 611 C CA . ILE A 1 83 ? 2.938 1.169 -2.687 1.00 91.19 83 ILE A CA 1
ATOM 612 C C . ILE A 1 83 ? 4.121 0.455 -3.337 1.00 91.19 83 ILE A C 1
ATOM 614 O O . ILE A 1 83 ? 5.211 1.008 -3.481 1.00 91.19 83 ILE A O 1
ATOM 618 N N . LEU A 1 84 ? 3.900 -0.788 -3.755 1.00 91.12 84 LEU A N 1
ATOM 619 C CA . LEU A 1 84 ? 4.896 -1.557 -4.486 1.00 91.12 84 LEU A CA 1
ATOM 620 C C . LEU A 1 84 ? 4.777 -1.253 -5.979 1.00 91.12 84 LEU A C 1
ATOM 622 O O . LEU A 1 84 ? 3.750 -1.548 -6.595 1.00 91.12 84 LEU A O 1
ATOM 626 N N . ILE A 1 85 ? 5.837 -0.701 -6.564 1.00 89.88 85 ILE A N 1
ATOM 627 C CA . ILE A 1 85 ? 5.909 -0.370 -7.990 1.00 89.88 85 ILE A CA 1
ATOM 628 C C . ILE A 1 85 ? 7.038 -1.176 -8.630 1.00 89.88 85 ILE A C 1
ATOM 630 O O . ILE A 1 85 ? 8.150 -1.235 -8.106 1.00 89.88 85 ILE A O 1
ATOM 634 N N . SER A 1 86 ? 6.753 -1.797 -9.774 1.00 89.12 86 SER A N 1
ATOM 635 C CA . SER A 1 86 ? 7.752 -2.554 -10.525 1.00 89.12 86 SER A CA 1
ATOM 636 C C . SER A 1 86 ? 8.743 -1.614 -11.211 1.00 89.12 86 SER A C 1
ATOM 638 O O . SER A 1 86 ? 8.350 -0.636 -11.847 1.00 89.12 86 SER A O 1
ATOM 640 N N . TYR A 1 87 ? 10.035 -1.948 -11.165 1.00 88.19 87 TYR A N 1
ATOM 641 C CA . TYR A 1 87 ? 11.059 -1.239 -11.941 1.00 88.19 87 TYR A CA 1
ATOM 642 C C . TYR A 1 87 ? 10.754 -1.250 -13.448 1.00 88.19 87 TYR A C 1
ATOM 644 O O . TYR A 1 87 ? 11.023 -0.270 -14.141 1.00 88.19 87 TYR A O 1
ATOM 652 N N . GLY A 1 88 ? 10.150 -2.336 -13.949 1.00 86.81 88 GLY A N 1
ATOM 653 C CA . GLY A 1 88 ? 9.772 -2.455 -15.358 1.00 86.81 88 GLY A CA 1
ATOM 654 C C . GLY A 1 88 ? 8.856 -1.320 -15.819 1.00 86.81 88 GLY A C 1
ATOM 655 O O . GLY A 1 88 ? 9.031 -0.813 -16.921 1.00 86.81 88 GLY A O 1
ATOM 656 N N . ASP A 1 89 ? 7.964 -0.834 -14.950 1.00 86.88 89 ASP A N 1
ATOM 657 C CA . ASP A 1 89 ? 7.064 0.269 -15.294 1.00 86.88 89 ASP A CA 1
ATOM 658 C C . ASP A 1 89 ? 7.821 1.597 -15.483 1.00 86.88 89 ASP A C 1
ATOM 660 O O . ASP A 1 89 ? 7.421 2.415 -16.311 1.00 86.88 89 ASP A O 1
ATOM 664 N N . PHE A 1 90 ? 8.932 1.815 -14.771 1.00 88.38 90 PHE A N 1
ATOM 665 C CA . PHE A 1 90 ? 9.794 2.983 -14.992 1.00 88.38 90 PHE A CA 1
ATOM 666 C C . PHE A 1 90 ? 10.556 2.879 -16.313 1.00 88.38 90 PHE A C 1
ATOM 668 O O . PHE A 1 90 ? 10.642 3.864 -17.049 1.00 88.38 90 PHE A O 1
ATOM 675 N N . LEU A 1 91 ? 11.077 1.687 -16.617 1.00 88.00 91 LEU A N 1
ATOM 676 C CA . LEU A 1 91 ? 11.826 1.428 -17.844 1.00 88.00 91 LEU A CA 1
ATOM 677 C C . LEU A 1 91 ? 10.946 1.616 -19.090 1.00 88.00 91 LEU A C 1
ATOM 679 O O . LEU A 1 91 ? 11.340 2.324 -20.013 1.00 88.00 91 LEU A O 1
ATOM 683 N N . GLU A 1 92 ? 9.742 1.043 -19.089 1.00 86.00 92 GLU A N 1
ATOM 684 C CA . GLU A 1 92 ? 8.806 1.107 -20.222 1.00 86.00 92 GLU A CA 1
ATOM 685 C C . GLU A 1 92 ? 8.282 2.526 -20.477 1.00 86.00 92 GLU A C 1
ATOM 687 O O . GLU A 1 92 ? 8.158 2.958 -21.623 1.00 86.00 92 GLU A O 1
ATOM 692 N N . ASN A 1 93 ? 7.999 3.288 -19.416 1.00 85.31 93 ASN A N 1
ATOM 693 C CA . ASN A 1 93 ? 7.512 4.663 -19.553 1.00 85.31 93 ASN A CA 1
ATOM 694 C C . ASN A 1 93 ? 8.642 5.689 -19.750 1.00 85.31 93 ASN A C 1
ATOM 696 O O . ASN A 1 93 ? 8.356 6.881 -19.874 1.00 85.31 93 ASN A O 1
ATOM 700 N N . ASN A 1 94 ? 9.909 5.250 -19.779 1.00 85.69 94 ASN A N 1
ATOM 701 C CA . ASN A 1 94 ? 11.092 6.116 -19.793 1.00 85.69 94 ASN A CA 1
ATOM 702 C C . ASN A 1 94 ? 11.025 7.208 -18.702 1.00 85.69 94 ASN A C 1
ATOM 704 O O . ASN A 1 94 ? 11.372 8.372 -18.922 1.00 85.69 94 ASN A O 1
ATOM 708 N N . ALA A 1 95 ? 10.500 6.833 -17.533 1.00 86.50 95 ALA A N 1
ATOM 709 C CA . ALA A 1 95 ? 10.305 7.725 -16.401 1.00 86.50 95 ALA A CA 1
ATOM 710 C C . ALA A 1 95 ? 11.566 7.767 -15.531 1.00 86.50 95 ALA A C 1
ATOM 712 O O . ALA A 1 95 ? 12.253 6.762 -15.341 1.00 86.50 95 ALA A O 1
ATOM 713 N N . GLN A 1 96 ? 11.860 8.934 -14.957 1.00 86.75 96 GLN A N 1
ATOM 714 C CA . GLN A 1 96 ? 12.972 9.069 -14.024 1.00 86.75 96 GLN A CA 1
ATOM 715 C C . GLN A 1 96 ? 12.692 8.265 -12.749 1.00 86.75 96 GLN A C 1
ATOM 717 O O . GLN A 1 96 ? 11.636 8.419 -12.132 1.00 86.75 96 GLN A O 1
ATOM 722 N N . LEU A 1 97 ? 13.657 7.442 -12.327 1.00 87.25 97 LEU A N 1
ATOM 723 C CA . LEU A 1 97 ? 13.580 6.787 -11.027 1.00 87.25 97 LEU A CA 1
ATOM 724 C C . LEU A 1 97 ? 13.648 7.819 -9.905 1.00 87.25 97 LEU A C 1
ATOM 726 O O . LEU A 1 97 ? 14.580 8.623 -9.824 1.00 87.25 97 LEU A O 1
ATOM 730 N N . LEU A 1 98 ? 12.657 7.753 -9.025 1.00 86.56 98 LEU A N 1
ATOM 731 C CA . LEU A 1 98 ? 12.645 8.500 -7.778 1.00 86.56 98 LEU A CA 1
ATOM 732 C C . LEU A 1 98 ? 13.663 7.901 -6.802 1.00 86.56 98 LEU A C 1
ATOM 734 O O . LEU A 1 98 ? 14.058 6.738 -6.921 1.00 86.56 98 LEU A O 1
ATOM 738 N N . SER A 1 99 ? 14.085 8.695 -5.818 1.00 86.81 99 SER A N 1
ATOM 739 C CA . SER A 1 99 ? 14.903 8.185 -4.719 1.00 86.81 99 SER A CA 1
ATOM 740 C C . SER A 1 99 ? 14.141 7.088 -3.980 1.00 86.81 99 SER A C 1
ATOM 742 O O . SER A 1 99 ? 13.036 7.334 -3.496 1.00 86.81 99 SER A O 1
ATOM 744 N N . ALA A 1 100 ? 14.731 5.897 -3.889 1.00 86.50 100 ALA A N 1
ATOM 745 C CA . ALA A 1 100 ? 14.131 4.784 -3.169 1.00 86.50 100 ALA A CA 1
ATOM 746 C C . ALA A 1 100 ? 14.005 5.104 -1.670 1.00 86.50 100 ALA A C 1
ATOM 748 O O . ALA A 1 100 ? 14.940 5.635 -1.061 1.00 86.50 100 ALA A O 1
ATOM 749 N N . SER A 1 101 ? 12.858 4.761 -1.084 1.00 88.38 101 SER A N 1
ATOM 750 C CA . SER A 1 101 ? 12.671 4.751 0.369 1.00 88.38 101 SER A CA 1
ATOM 751 C C . SER A 1 101 ? 13.574 3.703 1.016 1.00 88.38 101 SER A C 1
ATOM 753 O O . SER A 1 101 ? 13.974 2.731 0.375 1.00 88.38 101 SER A O 1
ATOM 755 N N . TYR A 1 102 ? 13.897 3.891 2.295 1.00 90.81 102 TYR A N 1
ATOM 756 C CA . TYR A 1 102 ? 14.651 2.893 3.043 1.00 90.81 102 TYR A CA 1
ATOM 757 C C . TYR A 1 102 ? 13.735 1.728 3.417 1.00 90.81 102 TYR A C 1
ATOM 759 O O . TYR A 1 102 ? 12.797 1.920 4.182 1.00 90.81 102 TYR A O 1
ATOM 767 N N . VAL A 1 103 ? 14.015 0.551 2.860 1.00 92.56 103 VAL A N 1
ATOM 768 C CA . VAL A 1 103 ? 13.213 -0.671 3.013 1.00 92.56 103 VAL A CA 1
ATOM 769 C C . VAL A 1 103 ? 14.090 -1.837 3.461 1.00 92.56 103 VAL A C 1
ATOM 771 O O . VAL A 1 103 ? 15.325 -1.784 3.348 1.00 92.56 103 VAL A O 1
ATOM 774 N N . GLU A 1 104 ? 13.465 -2.899 3.953 1.00 91.44 104 GLU A N 1
ATOM 775 C CA . GLU A 1 104 ? 14.122 -4.100 4.462 1.00 91.44 104 GLU A CA 1
ATOM 776 C C . GLU A 1 104 ? 15.072 -4.726 3.435 1.00 91.44 104 GLU A C 1
ATOM 778 O O . GLU A 1 104 ? 16.146 -5.199 3.811 1.00 91.44 104 GLU A O 1
ATOM 783 N N . GLU A 1 105 ? 14.746 -4.686 2.140 1.00 91.12 105 GLU A N 1
ATOM 784 C CA . GLU A 1 105 ? 15.605 -5.221 1.081 1.00 91.12 105 GLU A CA 1
ATOM 785 C C . GLU A 1 105 ? 16.915 -4.432 0.946 1.00 91.12 105 GLU A C 1
ATOM 787 O O . GLU A 1 105 ? 17.986 -5.022 0.776 1.00 91.12 105 GLU A O 1
ATOM 792 N N . ILE A 1 106 ? 16.857 -3.101 1.065 1.00 91.69 106 ILE A N 1
ATOM 793 C CA . ILE A 1 106 ? 18.053 -2.245 1.040 1.00 91.69 106 ILE A CA 1
ATOM 794 C C . ILE A 1 106 ? 18.880 -2.481 2.303 1.00 91.69 106 ILE A C 1
ATOM 796 O O . ILE A 1 106 ? 20.104 -2.616 2.219 1.00 91.69 106 ILE A O 1
ATOM 800 N N . TRP A 1 107 ? 18.226 -2.566 3.465 1.00 93.38 107 TRP A N 1
ATOM 801 C CA . TRP A 1 107 ? 18.902 -2.867 4.726 1.00 93.38 107 TRP A CA 1
ATOM 802 C C . TRP A 1 107 ? 19.603 -4.230 4.676 1.00 93.38 107 TRP A C 1
ATOM 804 O O . TRP A 1 107 ? 20.773 -4.335 5.049 1.00 93.38 107 TRP A O 1
ATOM 814 N N . ALA A 1 108 ? 18.942 -5.256 4.137 1.00 93.81 108 ALA A N 1
ATOM 815 C CA . ALA A 1 108 ? 19.524 -6.580 3.970 1.00 93.81 108 ALA A CA 1
ATOM 816 C C . ALA A 1 108 ? 20.777 -6.532 3.084 1.00 93.81 108 ALA A C 1
ATOM 818 O O . ALA A 1 108 ? 21.805 -7.094 3.459 1.00 93.81 108 ALA A O 1
ATOM 819 N N . LEU A 1 109 ? 20.747 -5.829 1.948 1.00 93.94 109 LEU A N 1
ATOM 820 C CA . LEU A 1 109 ? 21.928 -5.672 1.087 1.00 93.94 109 LEU A CA 1
ATOM 821 C C . LEU A 1 109 ? 23.083 -4.960 1.806 1.00 93.94 109 LEU A C 1
ATOM 823 O O . LEU A 1 109 ? 24.234 -5.383 1.695 1.00 93.94 109 LEU A O 1
ATOM 827 N N . GLN A 1 110 ? 22.787 -3.914 2.581 1.00 94.06 110 GLN A N 1
ATOM 828 C CA . GLN A 1 110 ? 23.794 -3.208 3.379 1.00 94.06 110 GLN A CA 1
ATOM 829 C C . GLN A 1 110 ? 24.404 -4.096 4.468 1.00 94.06 110 GLN A C 1
ATOM 831 O O . GLN A 1 110 ? 25.602 -3.989 4.733 1.00 94.06 110 GLN A O 1
ATOM 836 N N . LEU A 1 111 ? 23.600 -4.969 5.079 1.00 95.25 111 LEU A N 1
ATOM 837 C CA . LEU A 1 111 ? 24.056 -5.913 6.095 1.00 95.25 111 LEU A CA 1
ATOM 838 C C . LEU A 1 111 ? 25.010 -6.963 5.509 1.00 95.25 111 LEU A C 1
ATOM 840 O O . LEU A 1 111 ? 26.023 -7.251 6.132 1.00 95.25 111 LEU A O 1
ATOM 844 N N . HIS A 1 112 ? 24.719 -7.492 4.315 1.00 92.69 112 HIS A N 1
ATOM 845 C CA . HIS A 1 112 ? 25.580 -8.474 3.632 1.00 92.69 112 HIS A CA 1
ATOM 846 C C . HIS A 1 112 ? 26.849 -7.861 3.028 1.00 92.69 112 HIS A C 1
ATOM 848 O O . HIS A 1 112 ? 27.821 -8.570 2.782 1.00 92.69 112 HIS A O 1
ATOM 854 N N . SER A 1 113 ? 26.838 -6.558 2.742 1.00 87.88 113 SER A N 1
ATOM 855 C CA . SER A 1 113 ? 27.997 -5.842 2.203 1.00 87.88 113 SER A CA 1
ATOM 856 C C . SER A 1 113 ? 29.061 -5.517 3.266 1.00 87.88 113 SER A C 1
ATOM 858 O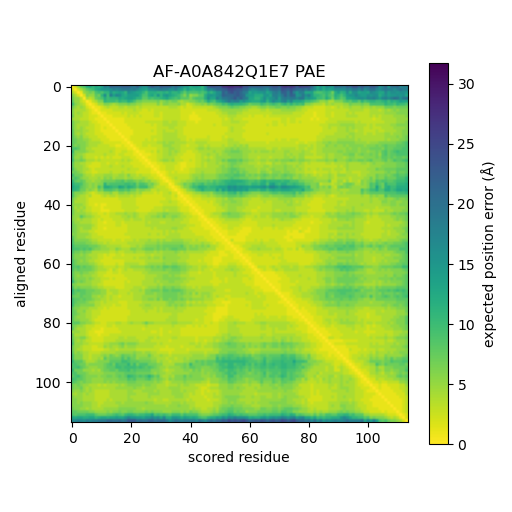 O . SER A 1 113 ? 30.086 -4.924 2.916 1.00 87.88 113 SER A O 1
ATOM 860 N N . ARG A 1 114 ? 28.817 -5.844 4.540 1.00 57.25 114 ARG A N 1
ATOM 861 C CA . ARG A 1 114 ? 29.761 -5.697 5.655 1.00 57.25 114 ARG A CA 1
ATOM 862 C C . ARG A 1 114 ? 30.358 -7.042 6.039 1.00 57.25 114 ARG A C 1
ATOM 864 O O . ARG A 1 114 ? 31.560 -7.032 6.378 1.00 57.25 114 ARG A O 1
#

Secondary structure (DSSP, 8-state):
--S--SSEEEE-TTHHHHTTTSS-TT-EEE-SSS-SEEEEEE-SSSPPPEEEETTS-EEE---HHHHHHHGGGEEEEE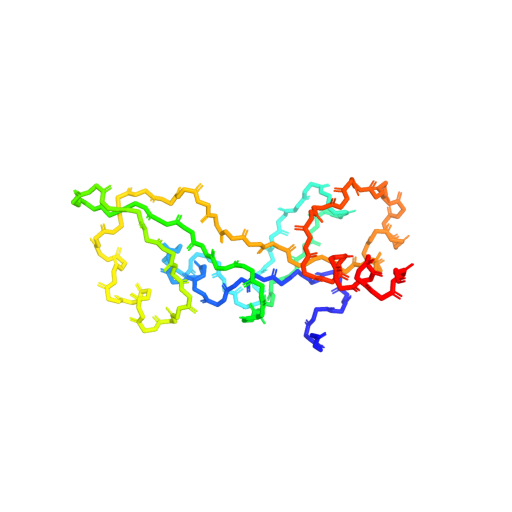E---EE--HHHHHHTTPPPPPPP--HHHHHHHHHT-

Sequence (114 aa):
CCNTGFATIGIHPVVPILLNHAIVVGTQIKMDVPGKASTIALVDTIEPPLVRLDDGSVVQVSSVDQAMKIRSRVDKILYLGDILISYGDFLENNAQLLSASYVEEIWALQLHSR

Foldseek 3Di:
DPPADPLEKEAAPLLCLLVVNPADAQDWDADDPDDGIGGYDYDLVFFAWWFAFQVRDIDGDNDNVSSNVRSVGTPGTPGRTDMGHDPVSCVVSVHDDDDDDDDPVVVVVVVVVD

Solvent-accessible surface area (backbone atoms only — not comparable to full-atom values): 6704 Å² total; per-residue (Å²): 127,94,77,46,66,75,55,25,33,26,33,31,68,36,44,28,62,73,53,74,57,78,46,50,77,70,38,74,42,78,41,88,72,51,43,72,54,32,30,33,33,73,35,83,88,53,54,47,26,32,34,28,34,72,88,68,50,77,46,75,41,82,41,59,72,57,40,68,71,44,52,90,43,56,68,42,78,77,40,76,44,47,75,48,72,45,69,62,42,25,63,76,55,71,34,82,83,71,86,78,77,95,44,70,70,58,51,50,53,57,60,73,74,104

Nearest PDB structures (foldseek):
  8ppu-assembly1_B  TM=9.783E-01  e=2.074E-10  Pyrococcus abyssi GE5
  9f2a-assembly1_B  TM=9.809E-01  e=3.047E-10  Pyrococcus abyssi GE5
  9f29-assembly1_B  TM=9.793E-01  e=5.088E-10  Pyrococcus abyssi GE5
  6t8h-assembly1_B  TM=9.743E-01  e=6.167E-10  Pyrococcus abyssi
  6hms-assembly1_B  TM=8.124E-01  e=5.140E-08  Pyrococcus abyssi

Radius of gyration: 15.73 Å; Cα contacts (8 Å, |Δi|>4): 187; chains: 1; bounding box: 46×24×42 Å

Mean predicted aligned error: 5.0 Å

pLDDT: mean 89.46, std 7.57, range [54.69, 96.5]